Protein AF-A0A2V8F6Q3-F1 (afdb_monomer)

pLDDT: mean 88.96, std 13.28, range [44.12, 98.0]

Radius of gyration: 15.27 Å; Cα contacts (8 Å, |Δi|>4): 167; chains: 1; bounding box: 36×36×41 Å

Mean predicted aligned error: 6.01 Å

Nearest PDB structures (foldseek):
  8rjf-assembly1_C  TM=9.410E-01  e=3.091E-08  Caulobacter vibrioides NA1000
  2gza-assembly1_C  TM=9.347E-01  e=6.766E-05  Brucella suis 1330
  8rkd-assembly1_B  TM=6.714E-01  e=1.813E-06  Caulobacter vibrioides NA1000
  1nlz-assembly1_E  TM=9.238E-01  e=2.310E-04  Helicobacter pylori 26695
  1nlz-assembly1_C  TM=9.240E-01  e=4.133E-04  Helicobacter pylori 26695

Solvent-accessible surface area (backbone atoms only — not comparable to full-atom values): 6786 Å² total; per-residue (Å²): 86,81,49,77,68,58,85,35,41,67,35,37,60,50,52,53,45,42,66,73,66,42,74,88,49,52,70,40,64,89,53,95,42,53,64,49,34,55,53,48,48,43,52,19,29,56,65,49,67,81,78,74,52,73,66,60,48,44,49,51,45,42,75,44,42,58,68,39,78,26,70,46,77,55,95,93,38,81,41,79,78,46,39,30,32,51,71,43,59,42,82,90,76,76,38,71,44,65,43,64,52,80,46,94,86,67,77,67,80,75,86,80,127

Secondary structure (DSSP, 8-state):
-EES---STHHHHHHHHHHTT-TT-EE----SSHHHHHHHHHHHHHHT-S---HHHHHHHHHHH--EEEEEEEETTEEEEEEEEEEEEEETTTTEEEEEESSPTT--PPP---

Foldseek 3Di:
DEDEEQDACCLQVVLVCLLVDPPPYDYDYDDPDQFRRLVVSLRRNVRVVPPDDSQNSSQSSLNRDFWGFDWDADPNDIDGPFIWGFDGADPVVRTTDIDGPPDPPPDDPDDDD

Structure (mmCIF, N/CA/C/O backbone):
data_AF-A0A2V8F6Q3-F1
#
_entry.id   AF-A0A2V8F6Q3-F1
#
loop_
_atom_site.group_PDB
_atom_site.id
_atom_site.type_symbol
_atom_site.label_atom_id
_atom_site.label_alt_id
_atom_site.label_comp_id
_atom_site.label_asym_id
_atom_site.label_entity_id
_atom_site.label_seq_id
_atom_site.pdbx_PDB_ins_code
_atom_site.Cartn_x
_atom_site.Cartn_y
_atom_site.Cartn_z
_atom_site.occupancy
_atom_site.B_iso_or_equiv
_atom_site.auth_seq_id
_atom_site.auth_comp_id
_atom_site.auth_asym_id
_atom_site.auth_atom_id
_atom_site.pdbx_PDB_model_num
ATOM 1 N N . MET A 1 1 ? 8.911 10.644 6.803 1.00 62.06 1 MET A N 1
ATOM 2 C CA . MET A 1 1 ? 9.579 9.500 7.463 1.00 62.06 1 MET A CA 1
ATOM 3 C C . MET A 1 1 ? 10.052 8.534 6.386 1.00 62.06 1 MET A C 1
ATOM 5 O O . MET A 1 1 ? 9.318 8.336 5.425 1.00 62.06 1 MET A O 1
ATOM 9 N N . LEU A 1 2 ? 11.257 7.973 6.507 1.00 61.66 2 LEU A N 1
ATOM 10 C CA . LEU A 1 2 ? 11.739 6.929 5.599 1.00 61.66 2 LEU A CA 1
ATOM 11 C C . LEU A 1 2 ? 11.869 5.629 6.390 1.00 61.66 2 LEU A C 1
ATOM 13 O O . LEU A 1 2 ? 12.766 5.501 7.218 1.00 61.66 2 LEU A O 1
ATOM 17 N N . VAL A 1 3 ? 10.970 4.681 6.141 1.00 74.81 3 VAL A N 1
ATOM 18 C CA . VAL A 1 3 ? 11.102 3.309 6.644 1.00 74.81 3 VAL A CA 1
ATOM 19 C C . VAL A 1 3 ? 11.613 2.477 5.482 1.00 74.81 3 VAL A C 1
ATOM 21 O O . VAL A 1 3 ? 10.936 2.393 4.462 1.00 74.81 3 V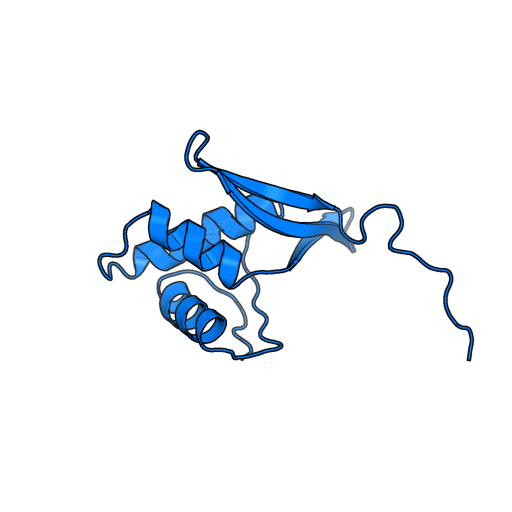AL A O 1
ATOM 24 N N . GLY A 1 4 ? 12.813 1.907 5.607 1.00 80.25 4 GLY A N 1
ATOM 25 C CA . GLY A 1 4 ? 13.485 1.225 4.498 1.00 80.25 4 GLY A CA 1
ATOM 26 C C . GLY A 1 4 ? 12.629 0.123 3.877 1.00 80.25 4 GLY A C 1
ATOM 27 O O . GLY A 1 4 ? 12.297 0.199 2.697 1.00 80.25 4 GLY A O 1
ATOM 28 N N . GLU A 1 5 ? 12.223 -0.861 4.675 1.00 90.81 5 GLU A N 1
ATOM 29 C CA . GLU A 1 5 ? 11.376 -1.968 4.235 1.00 90.81 5 GLU A CA 1
ATOM 30 C C . GLU A 1 5 ? 10.465 -2.424 5.377 1.00 90.81 5 GLU A C 1
ATOM 32 O O . GLU A 1 5 ? 10.931 -2.591 6.503 1.00 90.81 5 GLU A O 1
ATOM 37 N N . VAL A 1 6 ? 9.186 -2.642 5.075 1.00 93.44 6 VAL A N 1
ATOM 38 C CA . VAL A 1 6 ? 8.199 -3.188 6.012 1.00 93.44 6 VAL A CA 1
ATOM 39 C C . VAL A 1 6 ? 8.080 -4.699 5.833 1.00 93.44 6 VAL A C 1
ATOM 41 O O . VAL A 1 6 ? 7.832 -5.207 4.736 1.00 93.44 6 VAL A O 1
ATOM 44 N N . ARG A 1 7 ? 8.222 -5.425 6.938 1.00 93.69 7 ARG A N 1
ATOM 45 C CA . ARG A 1 7 ? 8.233 -6.886 7.038 1.00 93.69 7 ARG A CA 1
ATOM 46 C C . ARG A 1 7 ? 7.255 -7.434 8.080 1.00 93.69 7 ARG A C 1
ATOM 48 O O . ARG A 1 7 ? 6.888 -8.601 7.959 1.00 93.69 7 ARG 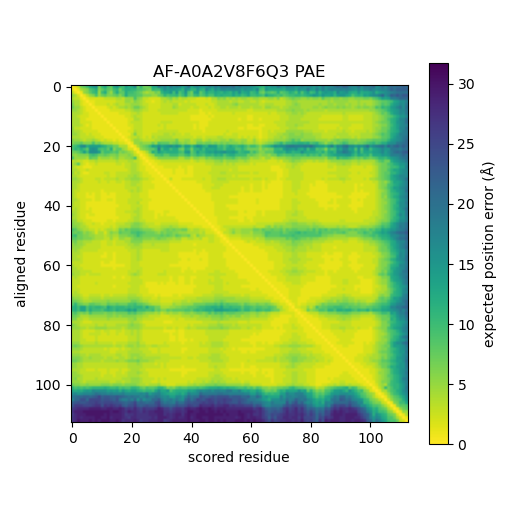A O 1
ATOM 55 N N . GLY A 1 8 ? 6.801 -6.636 9.045 1.00 92.75 8 GLY A N 1
ATOM 56 C CA . GLY A 1 8 ? 5.934 -7.109 10.124 1.00 92.75 8 GLY A CA 1
ATOM 57 C C . GLY A 1 8 ? 5.271 -5.990 10.942 1.00 92.75 8 GLY A C 1
ATOM 58 O O . GLY A 1 8 ? 4.730 -5.051 10.352 1.00 92.75 8 GLY A O 1
ATOM 59 N N . PRO A 1 9 ? 5.236 -6.097 12.283 1.00 93.31 9 PRO A N 1
ATOM 60 C CA . PRO A 1 9 ? 4.395 -5.263 13.143 1.00 93.31 9 PRO A CA 1
ATOM 61 C C . PRO A 1 9 ? 4.761 -3.771 13.137 1.00 93.31 9 PRO A C 1
ATOM 63 O O . PRO A 1 9 ? 3.902 -2.940 13.424 1.00 93.31 9 PRO A O 1
ATOM 66 N N . GLU A 1 10 ? 5.979 -3.402 12.727 1.00 92.31 10 GLU A N 1
ATOM 67 C CA . GLU A 1 10 ? 6.402 -2.007 12.523 1.00 92.31 10 GLU A CA 1
ATOM 68 C C . GLU A 1 10 ? 5.545 -1.262 11.482 1.00 92.31 10 GLU A C 1
ATOM 70 O O . GLU A 1 10 ? 5.524 -0.031 11.435 1.00 92.31 10 GLU A O 1
ATOM 75 N N . ALA A 1 11 ? 4.788 -2.001 10.665 1.00 94.00 11 ALA A N 1
ATOM 76 C CA . ALA A 1 11 ? 3.790 -1.447 9.764 1.00 94.00 11 ALA A CA 1
ATOM 77 C C . ALA A 1 11 ? 2.705 -0.641 10.489 1.00 94.00 11 ALA A C 1
ATOM 79 O O . ALA A 1 11 ? 2.170 0.298 9.903 1.00 94.00 11 ALA A O 1
ATOM 80 N N . PHE A 1 12 ? 2.362 -0.999 11.733 1.00 94.06 12 PHE A N 1
ATOM 81 C CA . PHE A 1 12 ? 1.396 -0.240 12.524 1.00 94.06 12 PHE A CA 1
ATOM 82 C C . PHE A 1 12 ? 1.927 1.162 12.825 1.00 94.06 12 PHE A C 1
ATOM 84 O O . PHE A 1 12 ? 1.256 2.140 12.506 1.00 94.06 12 PHE A O 1
ATOM 91 N N . ASP A 1 13 ? 3.153 1.271 13.339 1.00 90.81 13 ASP A N 1
ATOM 92 C CA . ASP A 1 13 ? 3.774 2.566 13.634 1.00 90.81 13 ASP A CA 1
ATOM 93 C C . ASP A 1 13 ? 3.938 3.409 12.366 1.00 90.81 13 ASP A C 1
ATOM 95 O O . ASP A 1 13 ? 3.658 4.610 12.372 1.00 90.81 13 ASP A O 1
ATOM 99 N N . LEU A 1 14 ? 4.307 2.773 11.246 1.00 91.94 14 LEU A N 1
ATOM 100 C CA . LEU A 1 14 ? 4.323 3.431 9.943 1.00 91.94 14 LEU A CA 1
ATOM 101 C C . LEU A 1 14 ? 2.930 3.953 9.559 1.00 91.94 14 LEU A C 1
ATOM 103 O O . LEU A 1 14 ? 2.808 5.109 9.162 1.00 91.94 14 LEU A O 1
ATOM 107 N N . LEU A 1 15 ? 1.883 3.130 9.655 1.00 92.69 15 LEU A N 1
ATOM 108 C CA . LEU A 1 15 ? 0.520 3.531 9.298 1.00 92.69 15 LEU A CA 1
ATOM 109 C C . LEU A 1 15 ? 0.027 4.687 10.177 1.00 92.69 15 LEU A C 1
ATOM 111 O O . LEU A 1 15 ? -0.605 5.616 9.673 1.00 92.69 15 LEU A O 1
ATOM 115 N N . GLN A 1 16 ? 0.346 4.660 11.470 1.00 90.69 16 GLN A N 1
ATOM 116 C CA . GLN A 1 16 ? 0.035 5.747 12.395 1.00 90.69 16 GLN A 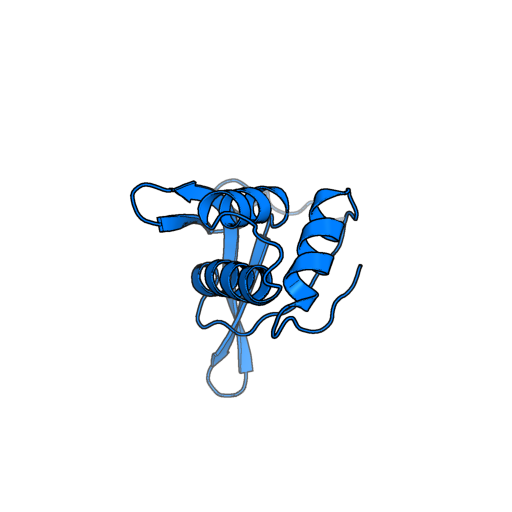CA 1
ATOM 117 C C . GLN A 1 16 ? 0.759 7.032 11.989 1.00 90.69 16 GLN A C 1
ATOM 119 O O . GLN A 1 16 ? 0.130 8.082 11.881 1.00 90.69 16 GLN A O 1
ATOM 124 N N . ALA A 1 17 ? 2.054 6.944 11.683 1.00 88.75 17 ALA A N 1
ATOM 125 C CA . ALA A 1 17 ? 2.842 8.081 11.224 1.00 88.75 17 ALA A CA 1
ATOM 126 C C . ALA A 1 17 ? 2.321 8.669 9.900 1.00 88.75 17 ALA A C 1
ATOM 128 O O . ALA A 1 17 ? 2.285 9.887 9.718 1.00 88.75 17 ALA A O 1
ATOM 129 N N . LEU A 1 18 ? 1.900 7.821 8.962 1.00 89.12 18 LEU A N 1
ATOM 130 C CA . LEU A 1 18 ? 1.343 8.275 7.689 1.00 89.12 18 LEU A CA 1
ATOM 131 C C . LEU A 1 18 ? 0.016 9.023 7.879 1.00 89.12 18 LEU A C 1
ATOM 133 O O . LEU A 1 18 ? -0.201 10.046 7.233 1.00 89.12 18 LEU A O 1
ATOM 137 N N . ASN A 1 19 ? -0.838 8.559 8.794 1.00 85.75 19 ASN A N 1
ATOM 138 C CA . ASN A 1 19 ? -2.142 9.171 9.058 1.00 85.75 19 ASN A CA 1
ATOM 139 C C . ASN A 1 19 ? -2.081 10.468 9.889 1.00 85.75 19 ASN A C 1
ATOM 141 O O . ASN A 1 19 ? -3.040 11.235 9.871 1.00 85.75 19 ASN A O 1
ATOM 145 N N . THR A 1 20 ? -0.980 10.763 10.592 1.00 81.75 20 THR A N 1
ATOM 146 C CA . THR A 1 20 ? -0.830 11.989 11.410 1.00 81.75 20 THR A CA 1
ATOM 147 C C . THR A 1 20 ? -0.121 13.143 10.691 1.00 81.75 20 THR A C 1
ATOM 149 O O . THR A 1 20 ? 0.251 14.133 11.320 1.00 81.75 20 THR A O 1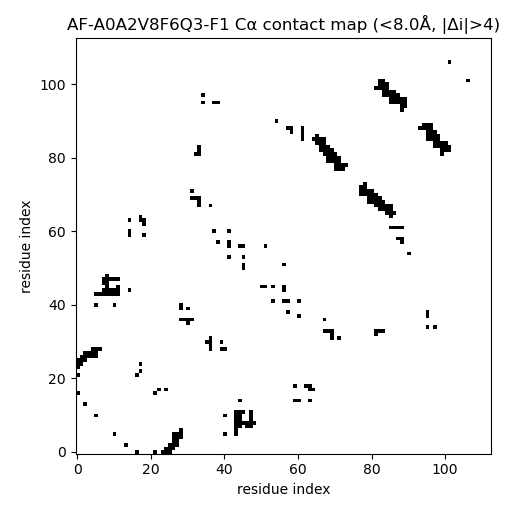
ATOM 152 N N . GLY A 1 21 ? 0.024 13.066 9.363 1.00 67.00 21 GLY A N 1
ATOM 153 C CA . GLY A 1 21 ? 0.456 14.203 8.544 1.00 67.00 21 GLY A CA 1
ATOM 154 C C . GLY A 1 21 ? 1.954 14.269 8.247 1.00 67.00 21 GLY A C 1
ATOM 155 O O . GLY A 1 21 ? 2.457 15.332 7.879 1.00 67.00 21 GLY A O 1
ATOM 156 N N . HIS A 1 22 ? 2.686 13.153 8.335 1.00 74.44 22 HIS A N 1
ATOM 157 C CA . HIS A 1 22 ? 4.064 13.081 7.839 1.00 74.44 22 HIS A CA 1
ATOM 158 C C . HIS A 1 22 ? 4.112 13.037 6.300 1.00 74.44 22 HIS A C 1
ATOM 160 O O . HIS A 1 22 ? 4.405 11.999 5.694 1.00 74.44 22 HIS A O 1
ATOM 166 N N . LEU A 1 23 ? 3.844 14.187 5.672 1.00 67.00 23 LEU A N 1
ATOM 167 C CA . LEU A 1 23 ? 3.921 14.391 4.223 1.00 67.00 23 LEU A CA 1
ATOM 168 C C . LEU A 1 23 ? 5.290 13.959 3.669 1.00 67.00 23 LEU A C 1
ATOM 170 O O . LEU A 1 23 ? 6.330 14.175 4.291 1.00 67.00 23 LEU A O 1
ATOM 174 N N . GLY A 1 24 ? 5.283 13.329 2.490 1.00 72.44 24 GLY A N 1
ATOM 175 C CA . GLY A 1 24 ? 6.501 12.869 1.809 1.00 72.44 24 GLY A CA 1
ATOM 176 C C . GLY A 1 24 ? 7.125 11.594 2.388 1.00 72.44 24 GLY A C 1
ATOM 177 O O . GLY A 1 24 ? 8.290 11.307 2.126 1.00 72.44 24 GLY A O 1
ATOM 178 N N . SER A 1 25 ? 6.382 10.832 3.193 1.00 83.88 25 SER A N 1
ATOM 179 C CA . SER A 1 25 ? 6.854 9.540 3.690 1.00 83.88 25 SER A CA 1
ATOM 180 C C . SER A 1 25 ? 6.820 8.467 2.603 1.00 83.88 25 SER A C 1
ATOM 182 O O . SER A 1 25 ? 5.908 8.424 1.780 1.00 83.88 25 SER A O 1
ATOM 184 N N . LEU A 1 26 ? 7.820 7.589 2.623 1.00 90.31 26 LEU A N 1
ATOM 185 C CA . LEU A 1 26 ? 7.961 6.485 1.680 1.00 90.31 26 LEU A CA 1
ATOM 186 C C . LEU A 1 26 ? 8.458 5.244 2.415 1.00 90.31 26 LEU A C 1
ATOM 188 O O . LEU A 1 26 ? 9.225 5.330 3.379 1.00 90.31 26 LEU A O 1
ATOM 192 N N . THR A 1 27 ? 8.022 4.089 1.930 1.00 92.88 27 THR A N 1
ATOM 193 C CA . THR A 1 27 ? 8.554 2.800 2.344 1.00 92.88 27 THR A CA 1
ATOM 194 C C . THR A 1 27 ? 8.615 1.830 1.171 1.00 92.88 27 THR A C 1
ATOM 196 O O . THR A 1 27 ? 8.092 2.118 0.093 1.00 92.88 27 THR A O 1
ATOM 199 N N . THR A 1 28 ? 9.238 0.676 1.386 1.00 95.19 28 THR A N 1
ATOM 200 C CA . THR A 1 28 ? 9.205 -0.444 0.448 1.00 95.19 28 THR A CA 1
ATOM 201 C C . THR A 1 28 ? 8.592 -1.673 1.109 1.00 95.19 28 THR A C 1
ATOM 203 O O . THR A 1 28 ? 8.660 -1.854 2.324 1.00 95.19 28 THR A O 1
ATOM 206 N N . ILE A 1 29 ? 7.951 -2.514 0.303 1.00 96.50 29 ILE A N 1
ATOM 207 C CA . ILE A 1 29 ? 7.376 -3.779 0.748 1.00 96.50 29 ILE A CA 1
ATOM 208 C C . ILE A 1 29 ? 7.443 -4.785 -0.401 1.00 96.50 29 ILE A C 1
ATOM 210 O O . ILE A 1 29 ? 7.252 -4.428 -1.564 1.00 96.50 29 ILE A O 1
ATOM 214 N N . HIS A 1 30 ? 7.724 -6.047 -0.088 1.00 95.50 30 HIS A N 1
ATOM 215 C CA . HIS A 1 30 ? 7.757 -7.109 -1.091 1.00 95.50 30 HIS A CA 1
ATOM 216 C C . HIS A 1 30 ? 6.347 -7.526 -1.520 1.00 95.50 30 HIS A C 1
ATOM 218 O O . HIS A 1 30 ? 5.581 -8.033 -0.707 1.00 95.50 30 HIS A O 1
ATOM 224 N N . ALA A 1 31 ? 6.019 -7.382 -2.800 1.00 96.56 31 ALA A N 1
ATOM 225 C CA . ALA A 1 31 ? 4.761 -7.840 -3.387 1.00 96.56 31 ALA A CA 1
ATOM 226 C C . ALA A 1 31 ? 4.953 -8.162 -4.874 1.00 96.56 31 ALA A C 1
ATOM 228 O O . ALA A 1 31 ? 5.956 -7.750 -5.449 1.00 96.56 31 ALA A O 1
ATOM 229 N N . ASN A 1 32 ? 4.008 -8.890 -5.483 1.00 96.00 32 ASN A N 1
ATOM 230 C CA . ASN A 1 32 ? 4.086 -9.247 -6.909 1.00 96.00 32 ASN A CA 1
ATOM 231 C C . ASN A 1 32 ? 3.325 -8.282 -7.831 1.00 96.00 32 ASN A C 1
ATOM 233 O O . ASN A 1 32 ? 3.402 -8.419 -9.048 1.00 96.00 32 ASN A O 1
ATOM 237 N N . ASN A 1 33 ? 2.550 -7.361 -7.260 1.00 96.31 33 ASN A N 1
ATOM 238 C CA . ASN A 1 33 ? 1.903 -6.251 -7.957 1.00 96.31 33 ASN A CA 1
ATOM 239 C C . ASN A 1 33 ? 1.509 -5.169 -6.939 1.00 96.31 33 ASN A C 1
ATOM 241 O O . ASN A 1 33 ? 1.658 -5.357 -5.722 1.00 96.31 33 ASN A O 1
ATOM 245 N N . ALA A 1 34 ? 1.009 -4.034 -7.426 1.00 96.81 34 ALA A N 1
ATOM 246 C CA . ALA A 1 34 ? 0.692 -2.901 -6.567 1.00 96.81 34 ALA A CA 1
ATOM 247 C C . ALA A 1 34 ? -0.450 -3.177 -5.567 1.00 96.81 34 ALA A C 1
ATOM 249 O O . ALA A 1 34 ? -0.391 -2.751 -4.414 1.00 96.81 34 ALA A O 1
ATOM 250 N N . GLU A 1 35 ? -1.474 -3.928 -5.966 1.00 96.31 35 GLU A N 1
ATOM 251 C CA . GLU A 1 35 ? -2.611 -4.252 -5.096 1.00 96.31 35 GLU A CA 1
ATOM 252 C C . GLU A 1 35 ? -2.217 -5.222 -3.966 1.00 96.31 35 GLU A C 1
ATOM 254 O O . GLU A 1 35 ? -2.602 -5.053 -2.803 1.00 96.31 35 GLU A O 1
ATOM 259 N N . GLN A 1 36 ? -1.386 -6.216 -4.286 1.00 97.06 36 GLN A N 1
ATOM 260 C CA . GLN A 1 36 ? -0.822 -7.143 -3.309 1.00 97.06 36 GLN A CA 1
ATOM 261 C C . GLN A 1 36 ? 0.074 -6.426 -2.297 1.00 97.06 36 GLN A C 1
ATOM 263 O O . GLN A 1 36 ? 0.130 -6.855 -1.145 1.00 97.06 36 GLN A O 1
ATOM 268 N N . ALA A 1 37 ? 0.731 -5.326 -2.678 1.00 97.75 37 ALA A N 1
ATOM 269 C CA . ALA A 1 37 ? 1.512 -4.512 -1.748 1.00 97.75 37 ALA A CA 1
ATOM 270 C C . ALA A 1 37 ? 0.633 -3.922 -0.634 1.00 97.75 37 ALA A C 1
ATOM 272 O O . ALA A 1 37 ? 0.989 -4.013 0.540 1.00 97.75 37 ALA A O 1
ATOM 273 N N . LEU A 1 38 ? -0.548 -3.400 -0.982 1.00 97.88 38 LEU A N 1
ATOM 274 C CA . LEU A 1 38 ? -1.517 -2.868 -0.016 1.00 97.88 38 LEU A CA 1
ATOM 275 C C . LEU A 1 38 ? -2.082 -3.969 0.888 1.00 97.88 38 LEU A C 1
ATOM 277 O O . LEU A 1 38 ? -2.163 -3.803 2.105 1.00 97.88 38 LEU A O 1
ATOM 281 N N . THR A 1 39 ? -2.422 -5.122 0.305 1.00 97.50 39 THR A N 1
ATOM 282 C CA . THR A 1 39 ? -2.904 -6.283 1.072 1.00 97.50 39 THR A CA 1
ATOM 283 C C . THR A 1 39 ? -1.843 -6.782 2.048 1.00 97.50 39 THR A C 1
ATOM 285 O O . THR A 1 39 ? -2.143 -7.055 3.210 1.00 97.50 39 THR A O 1
ATOM 288 N N . ARG A 1 40 ? -0.581 -6.847 1.616 1.00 97.12 40 ARG A N 1
ATOM 289 C CA . ARG A 1 40 ? 0.520 -7.242 2.492 1.00 97.12 40 ARG A CA 1
ATOM 290 C C . ARG A 1 40 ? 0.766 -6.218 3.595 1.00 97.12 40 ARG A C 1
ATOM 292 O O . ARG A 1 40 ? 0.976 -6.628 4.730 1.00 97.12 40 ARG A O 1
ATOM 299 N N . LEU A 1 41 ? 0.691 -4.921 3.296 1.00 97.06 41 LEU A N 1
ATOM 300 C CA . LEU A 1 41 ? 0.783 -3.878 4.317 1.00 97.06 41 LEU A CA 1
ATOM 301 C C . LEU A 1 41 ? -0.302 -4.065 5.386 1.00 97.06 41 LEU A C 1
ATOM 303 O O . LEU A 1 41 ? 0.010 -4.029 6.573 1.00 97.06 41 LEU A O 1
ATOM 307 N N . ALA A 1 42 ? -1.546 -4.348 4.983 1.00 96.88 42 ALA A N 1
ATOM 308 C CA . ALA A 1 42 ? -2.633 -4.644 5.916 1.00 96.88 42 ALA A CA 1
ATOM 309 C C . ALA A 1 42 ? -2.320 -5.857 6.803 1.00 96.88 42 ALA A C 1
ATOM 311 O O . ALA A 1 42 ? -2.493 -5.781 8.017 1.00 96.88 42 ALA A O 1
ATOM 312 N N . HIS A 1 43 ? -1.803 -6.947 6.227 1.00 96.19 43 HIS A N 1
ATOM 313 C CA . HIS A 1 43 ? -1.373 -8.107 7.010 1.00 96.19 43 HIS A CA 1
ATOM 314 C C . HIS A 1 43 ? -0.278 -7.742 8.015 1.00 96.19 43 HIS A C 1
ATOM 316 O O . HIS A 1 43 ? -0.399 -8.089 9.185 1.00 96.19 43 HIS A O 1
ATOM 322 N N . CYS A 1 44 ? 0.752 -7.006 7.590 1.00 96.44 44 CYS A N 1
ATOM 323 C CA . CYS A 1 44 ? 1.826 -6.556 8.472 1.00 96.44 44 CYS A CA 1
ATOM 324 C C . CYS A 1 44 ? 1.281 -5.714 9.641 1.00 96.44 44 CYS A C 1
ATOM 326 O O . CYS A 1 44 ? 1.622 -5.986 10.789 1.00 96.44 44 CYS A O 1
ATOM 328 N N . VAL A 1 45 ? 0.358 -4.779 9.389 1.00 96.06 45 VAL A N 1
ATOM 329 C CA . VAL A 1 45 ? -0.295 -3.995 10.456 1.00 96.06 45 VAL A CA 1
ATOM 330 C C . VAL A 1 45 ? -1.045 -4.903 11.432 1.00 96.06 45 VAL A C 1
ATOM 332 O O . VAL A 1 45 ? -0.924 -4.744 12.644 1.00 96.06 45 VAL A O 1
ATOM 335 N N . LEU A 1 46 ? -1.798 -5.881 10.925 1.00 95.19 46 LEU A N 1
ATOM 336 C CA . LEU A 1 46 ? -2.569 -6.804 11.760 1.00 95.19 46 LEU A CA 1
ATOM 337 C C . LEU A 1 46 ? -1.672 -7.711 12.615 1.00 95.19 46 LEU A C 1
ATOM 339 O O . LEU A 1 46 ? -2.067 -8.072 13.722 1.00 95.19 46 LEU A O 1
ATOM 343 N N . THR A 1 47 ? -0.444 -8.015 12.171 1.00 94.38 47 THR A N 1
ATOM 344 C CA . THR A 1 47 ? 0.519 -8.775 12.992 1.00 94.38 47 THR A CA 1
ATOM 345 C C . THR A 1 47 ? 0.970 -8.044 14.257 1.00 94.38 47 THR A C 1
ATOM 347 O O . THR A 1 47 ? 1.407 -8.701 15.198 1.00 94.38 47 THR A O 1
ATOM 350 N N . ALA A 1 48 ? 0.808 -6.716 14.338 1.00 92.38 48 ALA A N 1
ATOM 351 C CA . ALA A 1 48 ? 1.061 -5.959 15.567 1.00 92.38 48 ALA A CA 1
ATOM 352 C C . ALA A 1 48 ? 0.076 -6.307 16.700 1.00 92.38 48 ALA A C 1
ATOM 354 O O . ALA A 1 48 ? 0.323 -5.963 17.852 1.00 92.38 48 ALA A O 1
ATOM 355 N N . ASN A 1 49 ? -1.033 -6.995 16.387 1.00 89.94 49 ASN A N 1
ATOM 356 C CA . ASN A 1 49 ? -2.020 -7.504 17.343 1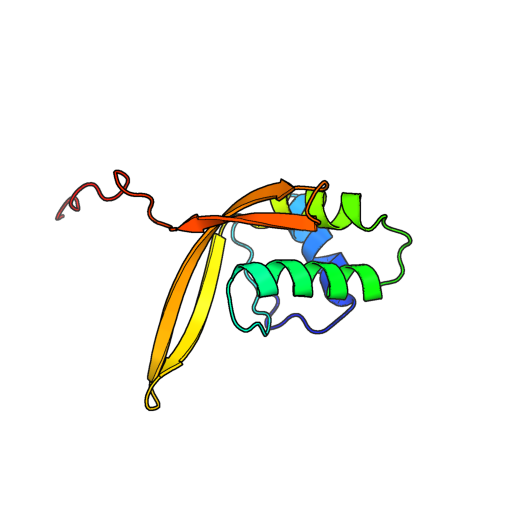.00 89.94 49 ASN A CA 1
ATOM 357 C C . ASN A 1 49 ? -2.582 -6.431 18.301 1.00 89.94 49 ASN A C 1
ATOM 359 O O . ASN A 1 49 ? -2.922 -6.702 19.449 1.00 89.94 49 ASN A O 1
ATOM 363 N N . VAL A 1 50 ? -2.715 -5.201 17.804 1.00 90.31 50 VAL A N 1
ATOM 364 C CA . VAL A 1 50 ? -3.223 -4.029 18.542 1.00 90.31 50 VAL A CA 1
ATOM 365 C C . VAL A 1 50 ? -4.758 -3.955 18.603 1.00 90.31 50 VAL A C 1
ATOM 367 O O . VAL A 1 50 ? -5.319 -2.942 19.005 1.00 90.31 50 VAL A O 1
ATOM 370 N N . GLY A 1 51 ? -5.460 -5.010 18.173 1.00 90.00 51 GLY A N 1
ATOM 371 C CA . GLY A 1 51 ? -6.926 -5.084 18.218 1.00 90.00 51 GLY A CA 1
ATOM 372 C C . GLY A 1 51 ? -7.660 -4.254 17.158 1.00 90.00 51 GLY A C 1
ATOM 373 O O . GLY A 1 51 ? -8.854 -3.999 17.306 1.00 90.00 51 GLY A O 1
ATOM 374 N N . LEU A 1 52 ? -6.981 -3.831 16.085 1.00 90.12 52 LEU A N 1
ATOM 375 C CA . LEU A 1 52 ? -7.630 -3.124 14.980 1.00 90.12 52 LEU A CA 1
ATOM 376 C C . LEU A 1 52 ? -8.508 -4.074 14.143 1.00 90.12 52 LEU A C 1
ATOM 378 O O . LEU A 1 52 ? -8.022 -5.118 13.698 1.00 90.12 52 LEU A O 1
ATOM 382 N N . PRO A 1 53 ? -9.775 -3.716 13.860 1.00 94.62 53 PRO A N 1
ATOM 383 C CA . PRO A 1 53 ? -10.608 -4.486 12.945 1.00 94.62 53 PRO A CA 1
ATOM 384 C C . PRO A 1 53 ? -10.028 -4.500 11.524 1.00 94.62 53 PRO A C 1
ATOM 386 O O . PRO A 1 53 ? -9.639 -3.455 11.003 1.00 94.62 53 PRO A O 1
ATOM 389 N N . HIS A 1 54 ? -10.076 -5.659 10.855 1.00 93.38 54 HIS A N 1
ATOM 390 C CA . HIS A 1 54 ? -9.578 -5.856 9.482 1.00 93.38 54 HIS A CA 1
ATOM 391 C C . HIS A 1 54 ? -10.040 -4.760 8.506 1.00 93.38 54 HIS A C 1
ATOM 393 O O . HIS A 1 54 ? -9.243 -4.182 7.766 1.00 93.38 54 HIS A O 1
ATOM 399 N N . ARG A 1 55 ? -11.337 -4.432 8.548 1.00 95.75 55 ARG A N 1
ATOM 400 C CA . ARG A 1 55 ? -11.938 -3.384 7.717 1.00 95.75 55 ARG A CA 1
ATOM 401 C C . ARG A 1 55 ? -11.323 -2.009 7.992 1.00 95.75 55 ARG A C 1
ATOM 403 O O . ARG A 1 55 ? -10.902 -1.340 7.054 1.00 95.75 55 ARG A O 1
ATOM 410 N N . SER A 1 56 ? -11.245 -1.616 9.261 1.00 95.12 56 SER A N 1
ATOM 411 C CA . SER A 1 56 ? -10.719 -0.311 9.669 1.00 95.12 56 SER A CA 1
ATOM 412 C C . SER A 1 56 ? -9.246 -0.150 9.294 1.00 95.12 56 SER A C 1
ATOM 414 O O . SER A 1 56 ? -8.846 0.926 8.864 1.00 95.12 56 SER A O 1
ATOM 416 N N . THR A 1 57 ? -8.446 -1.219 9.373 1.00 96.25 57 THR A N 1
ATOM 417 C CA . THR A 1 57 ? -7.050 -1.211 8.911 1.00 96.25 57 THR A CA 1
ATOM 418 C C . THR A 1 57 ? -6.943 -0.906 7.417 1.00 96.25 57 THR A C 1
ATOM 420 O O . THR A 1 57 ? -6.131 -0.074 7.015 1.00 96.25 57 THR A O 1
ATOM 423 N N . ARG A 1 58 ? -7.762 -1.549 6.577 1.00 97.56 58 ARG A N 1
ATOM 424 C CA . ARG A 1 58 ? -7.722 -1.347 5.118 1.00 97.56 58 ARG A CA 1
ATOM 425 C C . ARG A 1 58 ? -8.240 0.034 4.725 1.00 97.56 58 ARG A C 1
ATOM 427 O O . ARG A 1 58 ? -7.635 0.686 3.880 1.00 97.56 58 ARG A O 1
ATOM 434 N N . GLU A 1 59 ? -9.285 0.521 5.390 1.00 96.12 59 GLU A N 1
ATOM 435 C CA . GLU A 1 59 ? -9.756 1.903 5.236 1.00 96.12 59 GLU A CA 1
ATOM 436 C C . GLU A 1 59 ? -8.657 2.907 5.628 1.00 96.12 59 GLU A C 1
ATOM 438 O O . GLU A 1 59 ? -8.338 3.800 4.844 1.00 96.12 59 GLU A O 1
ATOM 443 N N . ALA A 1 60 ? -7.984 2.711 6.765 1.00 95.25 60 ALA A N 1
ATOM 444 C CA . ALA A 1 60 ? -6.871 3.562 7.190 1.00 95.25 60 ALA A CA 1
ATOM 445 C C . ALA A 1 60 ? -5.697 3.553 6.194 1.00 95.25 60 ALA A C 1
ATOM 447 O O . ALA A 1 60 ? -5.084 4.590 5.951 1.00 95.25 60 ALA A O 1
ATOM 448 N N . ILE A 1 61 ? -5.400 2.412 5.563 1.00 96.44 61 ILE A N 1
ATOM 449 C CA . ILE A 1 61 ? -4.376 2.328 4.510 1.00 96.44 61 ILE A CA 1
ATOM 450 C C . ILE A 1 61 ? -4.747 3.192 3.300 1.00 96.44 61 ILE A C 1
ATOM 452 O O . ILE A 1 61 ? -3.868 3.837 2.736 1.00 96.44 61 ILE A O 1
ATOM 456 N N . THR A 1 62 ? -6.025 3.256 2.916 1.00 96.00 62 THR A N 1
ATOM 457 C CA . THR A 1 62 ? -6.457 4.091 1.776 1.00 96.00 62 THR A CA 1
ATOM 458 C C . THR A 1 62 ? -6.355 5.589 2.043 1.00 96.00 62 THR A C 1
ATOM 460 O O . THR A 1 62 ? -6.216 6.357 1.098 1.00 96.00 62 THR A O 1
ATOM 463 N N . LEU A 1 63 ? -6.389 6.002 3.314 1.00 92.81 63 LEU A N 1
ATOM 464 C CA . LEU A 1 63 ? -6.167 7.392 3.723 1.00 92.81 63 LEU A CA 1
ATOM 465 C C . LEU A 1 63 ? -4.673 7.746 3.760 1.00 92.81 63 LEU A C 1
ATOM 467 O O . LEU A 1 63 ? -4.295 8.880 3.484 1.00 92.81 63 LEU A O 1
ATOM 471 N N . ALA A 1 64 ? -3.826 6.767 4.081 1.00 93.19 64 ALA A N 1
ATOM 472 C CA . ALA A 1 64 ? -2.386 6.941 4.236 1.00 93.19 64 ALA A CA 1
ATOM 473 C C . ALA A 1 64 ? -1.596 6.818 2.919 1.00 93.19 64 ALA A C 1
ATOM 475 O O . ALA A 1 64 ? -0.623 7.544 2.696 1.00 93.19 64 ALA A O 1
ATOM 476 N N . ILE A 1 65 ? -1.971 5.871 2.053 1.00 94.56 65 ILE A N 1
ATOM 477 C CA . ILE A 1 65 ? -1.216 5.510 0.850 1.00 94.56 65 ILE A CA 1
ATOM 478 C C . ILE A 1 65 ? -1.900 6.078 -0.387 1.00 94.56 65 ILE A C 1
ATOM 480 O O . ILE A 1 65 ? -3.009 5.690 -0.729 1.00 94.56 65 ILE A O 1
ATOM 484 N N . HIS A 1 66 ? -1.197 6.957 -1.100 1.00 93.56 66 HIS A N 1
ATOM 485 C CA . HIS A 1 66 ? -1.734 7.646 -2.277 1.00 93.56 66 HIS A CA 1
ATOM 486 C C . HIS A 1 66 ? -1.294 7.009 -3.598 1.00 93.56 66 HIS A C 1
ATOM 488 O O . HIS A 1 66 ? -2.071 6.947 -4.551 1.00 93.56 66 HIS A O 1
ATOM 494 N N . LEU A 1 67 ? -0.042 6.556 -3.660 1.00 95.44 67 LEU A N 1
ATOM 495 C CA . LEU A 1 67 ? 0.585 5.980 -4.844 1.00 95.44 67 LEU A CA 1
ATOM 496 C C . LEU A 1 67 ? 1.346 4.716 -4.460 1.00 95.44 67 LEU A C 1
ATOM 498 O O . LEU A 1 67 ? 1.991 4.666 -3.413 1.00 95.44 67 LEU A O 1
ATOM 502 N N . VAL A 1 68 ? 1.311 3.729 -5.348 1.00 97.31 68 VAL A N 1
ATOM 503 C CA . VAL A 1 68 ? 2.133 2.524 -5.268 1.00 97.31 68 VAL A CA 1
ATOM 504 C C . VAL A 1 68 ? 2.892 2.383 -6.580 1.00 97.31 68 VAL A C 1
ATOM 506 O O . VAL A 1 68 ? 2.297 2.389 -7.657 1.00 97.31 68 VAL A O 1
ATOM 509 N N . VAL A 1 69 ? 4.213 2.264 -6.480 1.00 97.50 69 VAL A N 1
ATOM 510 C CA . VAL A 1 69 ? 5.103 1.985 -7.610 1.00 97.50 69 VAL A CA 1
ATOM 511 C C . VAL A 1 69 ? 5.580 0.551 -7.463 1.00 97.50 69 VAL A C 1
ATOM 513 O O . VAL A 1 69 ? 6.282 0.225 -6.505 1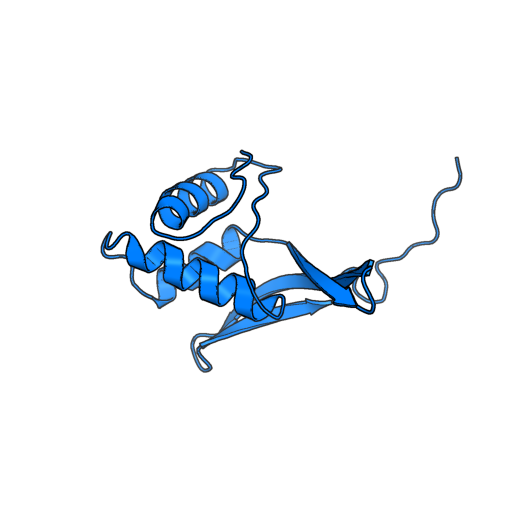.00 97.50 69 VAL A O 1
ATOM 516 N N . HIS A 1 70 ? 5.203 -0.306 -8.402 1.00 97.75 70 HIS A N 1
ATOM 517 C CA . HIS A 1 70 ? 5.658 -1.685 -8.425 1.00 97.75 70 HIS A CA 1
ATOM 518 C C . HIS A 1 70 ? 6.881 -1.833 -9.332 1.00 97.75 70 HIS A C 1
ATOM 520 O O . HIS A 1 70 ? 6.885 -1.415 -10.493 1.00 97.75 70 HIS A O 1
ATOM 526 N N . LEU A 1 71 ? 7.922 -2.462 -8.788 1.00 96.62 71 LEU A N 1
ATOM 527 C CA . LEU A 1 71 ? 9.173 -2.749 -9.477 1.00 96.62 71 LEU A CA 1
ATOM 528 C C . LEU A 1 71 ? 9.305 -4.257 -9.674 1.00 96.62 71 LEU A C 1
ATOM 530 O O . LEU A 1 71 ? 9.266 -5.009 -8.704 1.00 96.62 71 LEU A O 1
ATOM 534 N N . ALA A 1 72 ? 9.560 -4.690 -10.906 1.00 94.81 72 ALA A N 1
ATOM 535 C CA . ALA A 1 72 ? 9.891 -6.078 -11.211 1.00 94.81 72 ALA A CA 1
ATOM 536 C C . ALA A 1 72 ? 11.285 -6.186 -11.832 1.00 94.81 72 ALA A C 1
ATOM 538 O O . ALA A 1 72 ? 11.881 -5.197 -12.272 1.00 94.81 72 ALA A O 1
ATOM 539 N N . ARG A 1 73 ? 11.816 -7.410 -11.865 1.00 93.50 73 ARG A N 1
ATOM 540 C CA . ARG A 1 73 ? 13.031 -7.723 -12.615 1.00 93.50 73 ARG A CA 1
ATOM 541 C C . ARG A 1 73 ? 12.652 -8.417 -13.917 1.00 93.50 73 ARG A C 1
ATOM 543 O O . ARG A 1 73 ? 12.108 -9.512 -13.874 1.00 93.50 73 ARG A O 1
ATOM 550 N N . LEU A 1 74 ? 12.981 -7.786 -15.038 1.00 93.00 74 LEU A N 1
ATOM 551 C CA . LEU A 1 74 ? 12.829 -8.331 -16.384 1.00 93.00 74 LEU A CA 1
ATOM 552 C C . LEU A 1 74 ? 14.218 -8.408 -17.017 1.00 93.00 74 LEU A C 1
ATOM 554 O O . LEU A 1 74 ? 14.916 -7.396 -17.064 1.00 93.00 74 LEU A O 1
ATOM 558 N N . ASP A 1 75 ? 14.649 -9.605 -17.417 1.00 89.19 75 ASP A N 1
ATOM 559 C CA . ASP A 1 75 ? 15.932 -9.855 -18.096 1.00 89.19 75 ASP A CA 1
ATOM 560 C C . ASP A 1 75 ? 17.125 -9.103 -17.468 1.00 89.19 75 ASP A C 1
ATOM 562 O O . ASP A 1 75 ? 17.833 -8.324 -18.103 1.00 89.19 75 ASP A O 1
ATOM 566 N N . ALA A 1 76 ? 17.312 -9.308 -16.159 1.00 93.19 76 ALA A N 1
ATOM 567 C CA . ALA A 1 76 ? 18.333 -8.683 -15.305 1.00 93.19 76 ALA A CA 1
ATOM 568 C C . ALA A 1 76 ? 18.204 -7.164 -15.049 1.00 93.19 76 ALA A C 1
ATOM 570 O O . ALA A 1 76 ? 18.965 -6.625 -14.240 1.00 93.19 76 ALA A O 1
ATOM 571 N N . ARG A 1 77 ? 17.215 -6.475 -15.626 1.00 94.06 77 ARG A N 1
ATOM 572 C CA . ARG A 1 77 ? 16.941 -5.052 -15.373 1.00 94.06 77 ARG A CA 1
ATOM 573 C C . ARG A 1 77 ? 15.790 -4.879 -14.390 1.00 94.06 77 ARG A C 1
ATOM 575 O O . ARG A 1 77 ? 14.814 -5.622 -14.420 1.00 94.06 77 ARG A O 1
ATOM 582 N N . ARG A 1 78 ? 15.900 -3.887 -13.501 1.00 95.31 78 ARG A N 1
ATOM 583 C CA . ARG A 1 78 ? 14.759 -3.428 -12.697 1.00 95.31 78 ARG A CA 1
ATOM 584 C C . ARG A 1 78 ? 13.936 -2.470 -13.542 1.00 95.31 78 ARG A C 1
ATOM 586 O O . ARG A 1 78 ? 14.485 -1.505 -14.066 1.00 95.31 78 ARG A O 1
ATOM 593 N N . VAL A 1 79 ? 12.647 -2.742 -13.648 1.00 96.12 79 VAL A N 1
ATOM 594 C CA . VAL A 1 79 ? 11.697 -1.931 -14.404 1.00 96.12 79 VAL A CA 1
ATOM 595 C C . VAL A 1 79 ? 10.500 -1.609 -13.522 1.00 96.12 79 VAL A C 1
ATOM 597 O O . VAL A 1 79 ? 10.098 -2.424 -12.690 1.00 96.12 79 VAL A O 1
ATOM 600 N N . VAL A 1 80 ? 9.942 -0.415 -13.694 1.00 96.62 80 VAL A N 1
ATOM 601 C CA . VAL A 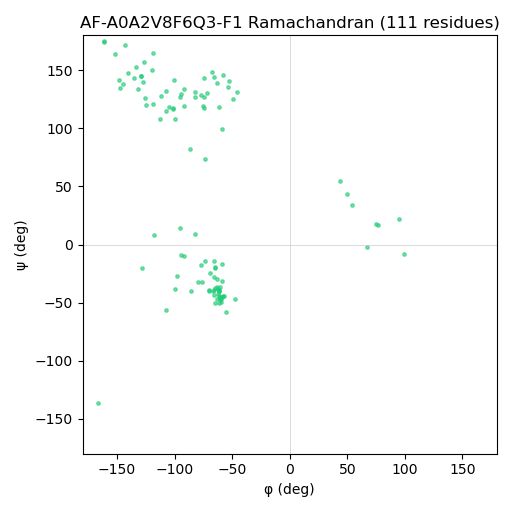1 80 ? 8.621 -0.087 -13.153 1.00 96.62 80 VAL A CA 1
ATOM 602 C C . VAL A 1 80 ? 7.600 -0.800 -14.029 1.00 96.62 80 VAL A C 1
ATOM 604 O O . VAL A 1 80 ? 7.552 -0.533 -15.227 1.00 96.62 80 VAL A O 1
ATOM 607 N N . THR A 1 81 ? 6.828 -1.726 -13.462 1.00 95.62 81 THR A N 1
ATOM 608 C CA . THR A 1 81 ? 5.777 -2.425 -14.224 1.00 95.62 81 THR A CA 1
ATOM 609 C C . THR A 1 81 ? 4.404 -1.820 -14.001 1.00 95.62 81 THR A C 1
ATOM 611 O O . THR A 1 81 ? 3.560 -1.913 -14.882 1.00 95.62 81 THR A O 1
ATOM 614 N N . GLU A 1 82 ? 4.176 -1.194 -12.845 1.00 95.62 82 GLU A N 1
ATOM 615 C CA . GLU A 1 82 ? 2.916 -0.529 -12.525 1.00 95.62 82 GLU A CA 1
ATOM 616 C C . GLU A 1 82 ? 3.192 0.722 -11.692 1.00 95.62 82 GLU A C 1
ATOM 618 O O . GLU A 1 82 ? 3.998 0.704 -10.758 1.00 95.62 82 GLU A O 1
ATOM 623 N N . VAL A 1 83 ? 2.479 1.798 -12.001 1.00 97.38 83 VAL A N 1
ATOM 624 C CA . VAL A 1 83 ? 2.308 2.932 -11.098 1.00 97.38 83 VAL A CA 1
ATOM 625 C C . VAL A 1 83 ? 0.815 3.120 -10.953 1.00 97.38 83 VAL A C 1
ATOM 627 O O . VAL A 1 83 ? 0.122 3.326 -11.950 1.00 97.38 83 VAL A O 1
ATOM 630 N N . VAL A 1 84 ? 0.313 3.005 -9.729 1.00 97.12 84 VAL A N 1
ATOM 631 C CA . VAL A 1 84 ? -1.121 3.110 -9.469 1.00 97.12 84 VAL A CA 1
ATOM 632 C C . VAL A 1 84 ? -1.417 4.103 -8.364 1.00 97.12 84 VAL A C 1
ATOM 634 O O . VAL A 1 84 ? -0.675 4.219 -7.387 1.00 97.12 84 VAL A O 1
ATOM 637 N N . ARG A 1 85 ? -2.541 4.795 -8.510 1.00 96.88 85 ARG A N 1
ATOM 638 C CA . ARG A 1 85 ? -3.158 5.606 -7.469 1.00 96.88 85 ARG A CA 1
ATOM 639 C C . ARG A 1 85 ? -4.161 4.769 -6.694 1.00 96.88 85 ARG A C 1
ATOM 641 O O . ARG A 1 85 ? -4.995 4.084 -7.282 1.00 96.88 85 ARG A O 1
ATOM 648 N N . VAL A 1 86 ? -4.111 4.863 -5.371 1.00 96.75 86 VAL A N 1
ATOM 649 C CA . VAL A 1 86 ? -5.082 4.209 -4.487 1.00 96.75 86 VAL A CA 1
ATOM 650 C C . VAL A 1 86 ? -6.330 5.080 -4.393 1.00 96.75 86 VAL A C 1
ATOM 652 O O . VAL A 1 86 ? -6.230 6.291 -4.192 1.00 96.75 86 VAL A O 1
ATOM 655 N N . ARG A 1 87 ? -7.514 4.484 -4.576 1.00 95.75 87 ARG A N 1
ATOM 656 C CA . ARG A 1 87 ? -8.794 5.209 -4.532 1.00 95.75 87 ARG A CA 1
ATOM 657 C C . ARG A 1 87 ? -9.597 4.905 -3.283 1.00 95.75 87 ARG A C 1
ATOM 659 O O . ARG A 1 87 ? -9.986 5.828 -2.578 1.00 95.75 87 ARG A O 1
ATOM 666 N N . ARG A 1 88 ? -9.886 3.628 -3.039 1.00 95.94 88 ARG A N 1
ATOM 667 C CA . ARG A 1 88 ? -10.654 3.177 -1.872 1.00 95.94 88 ARG A CA 1
ATOM 668 C C . ARG A 1 88 ? -10.445 1.692 -1.621 1.00 95.94 88 ARG A C 1
ATOM 670 O O . ARG A 1 88 ? -9.831 0.999 -2.427 1.00 95.94 88 ARG A O 1
ATOM 677 N N . TYR A 1 89 ? -11.015 1.209 -0.530 1.00 97.94 89 TYR A N 1
ATOM 678 C CA . TYR A 1 89 ? -11.157 -0.205 -0.223 1.00 97.94 89 TYR A CA 1
ATOM 679 C C . TYR A 1 89 ? -12.632 -0.587 -0.385 1.00 97.94 89 TYR A C 1
ATOM 681 O O . TYR A 1 89 ? -13.512 0.134 0.085 1.00 97.94 89 TYR A O 1
ATOM 689 N N . ASP A 1 90 ? -12.897 -1.683 -1.091 1.00 97.00 90 ASP A N 1
ATOM 690 C CA . ASP A 1 90 ? -14.230 -2.243 -1.275 1.00 97.00 90 ASP A CA 1
ATOM 691 C C . ASP A 1 90 ? -14.438 -3.419 -0.305 1.00 97.00 90 ASP A C 1
ATOM 693 O O . ASP A 1 90 ? -13.851 -4.488 -0.505 1.00 97.00 90 ASP A O 1
ATOM 697 N N . PRO A 1 91 ? -15.263 -3.253 0.747 1.00 95.69 91 PRO A N 1
ATOM 698 C CA . PRO A 1 91 ? -15.499 -4.301 1.731 1.00 95.69 91 PRO A CA 1
ATOM 699 C C . PRO A 1 91 ? -16.382 -5.442 1.214 1.00 95.69 91 PRO A C 1
ATOM 701 O O . PRO A 1 91 ? -16.442 -6.475 1.873 1.00 95.69 91 PRO A O 1
ATOM 704 N N . GLN A 1 92 ? -17.075 -5.283 0.081 1.00 96.12 92 GLN A N 1
ATOM 705 C CA . GLN A 1 92 ? -17.931 -6.341 -0.466 1.00 96.12 92 GLN A CA 1
ATOM 706 C C . GLN A 1 92 ? -17.110 -7.440 -1.140 1.00 96.12 92 GLN A C 1
ATOM 708 O O . GLN A 1 92 ? -17.493 -8.606 -1.104 1.00 96.12 92 GLN A O 1
ATOM 713 N N . VAL A 1 93 ? -15.978 -7.065 -1.737 1.00 96.06 93 VAL A N 1
ATOM 714 C CA . VAL A 1 93 ? -15.072 -7.976 -2.458 1.00 96.06 93 VAL A CA 1
ATOM 715 C C . VAL A 1 93 ? -13.678 -8.062 -1.829 1.00 96.06 93 VAL A C 1
ATOM 717 O O . VAL A 1 93 ? -12.776 -8.646 -2.420 1.00 96.06 93 VAL A O 1
ATOM 720 N N . ASP A 1 94 ? -13.498 -7.463 -0.648 1.00 95.62 94 ASP A N 1
ATOM 721 C CA . ASP A 1 94 ? -12.238 -7.379 0.102 1.00 95.62 94 ASP A CA 1
ATOM 722 C C . ASP A 1 94 ? -11.035 -6.899 -0.738 1.00 95.62 94 ASP A C 1
ATOM 724 O O . ASP A 1 94 ? -9.912 -7.406 -0.652 1.00 95.62 94 ASP A O 1
ATOM 728 N N . ARG A 1 95 ? -11.247 -5.864 -1.558 1.00 96.56 95 ARG A N 1
ATOM 729 C CA . ARG A 1 95 ? -10.256 -5.433 -2.551 1.00 96.56 95 ARG A CA 1
ATOM 730 C C . ARG A 1 95 ? -9.916 -3.953 -2.457 1.00 96.56 95 ARG A C 1
ATOM 732 O O . ARG A 1 95 ? -10.795 -3.112 -2.285 1.00 96.56 95 ARG A O 1
ATOM 739 N N . PHE A 1 96 ? -8.639 -3.614 -2.619 1.00 98.00 96 PHE A N 1
ATOM 740 C CA . PHE A 1 96 ? -8.243 -2.229 -2.866 1.00 98.00 96 PHE A CA 1
ATOM 741 C C . PHE A 1 96 ? -8.543 -1.870 -4.317 1.00 98.00 96 PHE A C 1
ATOM 743 O O . PHE A 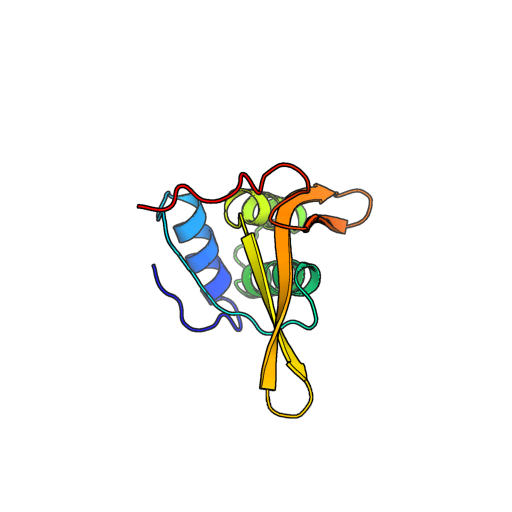1 96 ? -8.129 -2.564 -5.242 1.00 98.00 96 PHE A O 1
ATOM 750 N N . LEU A 1 97 ? -9.247 -0.764 -4.516 1.00 96.44 97 LEU A N 1
ATOM 751 C CA . LEU A 1 97 ? -9.495 -0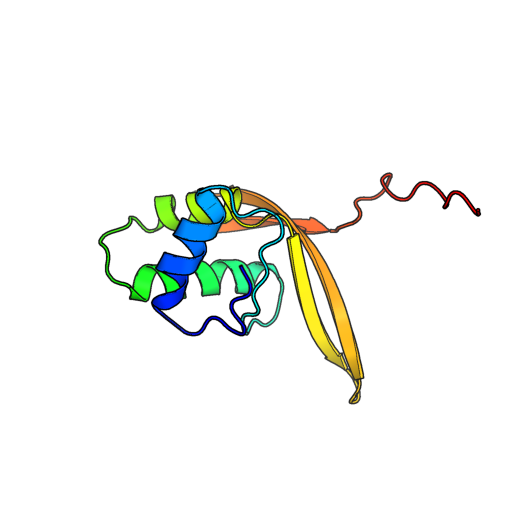.211 -5.833 1.00 96.44 97 LEU A CA 1
ATOM 752 C C . LEU A 1 97 ? -8.402 0.798 -6.152 1.00 96.44 97 LEU A C 1
ATOM 754 O O . LEU A 1 97 ? -8.223 1.801 -5.451 1.00 96.44 97 LEU A O 1
ATOM 758 N N . VAL A 1 98 ? -7.675 0.491 -7.217 1.00 96.44 98 VAL A N 1
ATOM 759 C CA . VAL A 1 98 ? -6.544 1.260 -7.716 1.00 96.44 98 VAL A CA 1
ATOM 760 C C . VAL A 1 98 ? -6.761 1.589 -9.187 1.00 96.44 98 VAL A C 1
ATOM 762 O O . VAL A 1 98 ? -7.498 0.894 -9.884 1.00 96.44 98 VAL A O 1
ATOM 765 N N . GLU A 1 99 ? -6.111 2.641 -9.659 1.00 95.75 99 GLU A N 1
ATOM 766 C CA . GLU A 1 99 ? -6.120 3.032 -11.070 1.00 95.75 99 GLU A CA 1
ATOM 767 C C . GLU A 1 99 ? -4.698 3.344 -11.557 1.00 95.75 99 GLU A C 1
ATOM 769 O O . GLU A 1 99 ? -3.869 3.756 -10.742 1.00 95.75 99 GLU A O 1
ATOM 774 N N . PRO A 1 100 ? -4.395 3.191 -12.857 1.00 95.56 100 PRO A N 1
ATOM 775 C CA . PRO A 1 100 ? -3.107 3.591 -13.418 1.00 95.56 100 PRO A CA 1
ATOM 776 C C . PRO A 1 100 ? -2.794 5.078 -13.199 1.00 95.56 100 PRO A C 1
ATOM 778 O O . PRO A 1 100 ? -3.684 5.928 -13.236 1.00 95.56 100 PRO A O 1
ATOM 781 N N . TRP A 1 101 ? -1.514 5.394 -13.002 1.00 93.81 101 TRP A N 1
ATOM 782 C CA . TRP A 1 101 ? -1.020 6.757 -12.835 1.00 93.81 101 TRP A CA 1
ATOM 783 C C . TRP A 1 101 ? 0.206 7.034 -13.730 1.00 93.81 101 TRP A C 1
ATOM 785 O O . TRP A 1 101 ? 1.146 6.241 -13.707 1.00 93.81 101 TRP A O 1
ATOM 795 N N . PRO A 1 102 ? 0.271 8.169 -14.455 1.00 88.19 102 PRO A N 1
ATOM 796 C CA . PRO A 1 102 ? -0.765 9.196 -14.573 1.00 88.19 102 PRO A CA 1
ATOM 797 C C . PRO A 1 102 ? -2.006 8.651 -15.288 1.00 88.19 102 PRO A C 1
ATOM 799 O O . PRO A 1 102 ? -1.894 7.821 -16.187 1.00 88.19 102 PRO A O 1
ATOM 802 N N . SER A 1 103 ? -3.191 9.100 -14.874 1.00 77.75 103 SER A N 1
ATOM 803 C CA . SER A 1 103 ? -4.419 8.756 -15.590 1.00 77.75 103 SER A CA 1
ATOM 804 C C . SER A 1 103 ? -4.414 9.428 -16.966 1.00 77.75 103 SER A C 1
ATOM 806 O O . SER A 1 103 ? -3.874 10.532 -17.118 1.00 77.75 103 SER A O 1
ATOM 808 N N . GLU A 1 104 ? -5.025 8.789 -17.964 1.00 68.38 104 GLU A N 1
ATOM 809 C CA . GLU A 1 104 ? -5.225 9.389 -19.287 1.00 68.38 104 GLU A CA 1
ATOM 810 C C . GLU A 1 104 ? -5.840 10.795 -19.129 1.00 68.38 104 GLU A C 1
ATOM 812 O O . GLU A 1 104 ? -6.828 10.979 -18.419 1.00 68.38 104 GLU A O 1
ATOM 817 N N . GLY A 1 105 ? -5.186 11.808 -19.709 1.00 63.28 105 GLY A N 1
ATOM 818 C CA . GLY A 1 105 ? -5.567 13.223 -19.578 1.00 63.28 105 GLY A CA 1
ATOM 819 C C . GLY A 1 105 ? -4.787 14.052 -18.546 1.00 63.28 105 GLY A C 1
ATOM 820 O O . GLY A 1 105 ? -4.932 15.270 -18.541 1.00 63.28 105 GLY A O 1
ATOM 821 N N . MET A 1 106 ? -3.928 13.451 -17.709 1.00 58.94 106 MET A N 1
ATOM 822 C CA . MET A 1 106 ? -3.053 14.199 -16.781 1.00 58.94 106 MET A CA 1
ATOM 823 C C . MET A 1 106 ? -1.668 14.540 -17.343 1.00 58.94 106 MET A C 1
ATOM 825 O O . MET A 1 106 ? -0.925 15.309 -16.735 1.00 58.94 106 MET A O 1
ATOM 829 N N . VAL A 1 107 ? -1.309 13.982 -18.498 1.00 58.44 107 VAL A N 1
ATOM 830 C CA . VAL A 1 107 ? -0.058 14.301 -19.191 1.00 58.44 107 VAL A CA 1
ATOM 831 C C . VAL A 1 107 ? -0.306 15.529 -20.070 1.00 58.44 107 VAL A C 1
ATOM 833 O O . VAL A 1 107 ? -0.609 15.401 -21.250 1.00 58.44 107 VAL A O 1
ATOM 836 N N . GLN A 1 108 ? -0.242 16.729 -19.489 1.00 56.06 108 GLN A N 1
ATOM 837 C CA . GLN A 1 108 ? -0.010 17.936 -20.285 1.00 56.06 108 GLN A CA 1
ATOM 838 C C . GLN A 1 108 ? 1.464 17.944 -20.692 1.00 56.06 108 GLN A C 1
ATOM 840 O O . GLN A 1 108 ? 2.342 17.779 -19.842 1.00 56.06 108 GLN A O 1
ATOM 845 N N . GLU A 1 109 ? 1.716 18.076 -21.997 1.00 51.00 109 GLU A N 1
ATOM 846 C CA . GLU A 1 109 ? 3.054 18.232 -22.568 1.00 51.00 109 GLU A CA 1
ATOM 847 C C . GLU A 1 109 ? 3.846 19.269 -21.768 1.00 51.00 109 GLU A C 1
ATOM 849 O O . GLU A 1 109 ? 3.338 20.336 -21.416 1.00 51.00 109 GLU A O 1
ATOM 854 N N . GLY A 1 110 ? 5.075 18.897 -21.415 1.00 44.38 110 GLY A N 1
ATOM 855 C CA . GLY A 1 110 ? 5.910 19.659 -20.505 1.00 44.38 110 GLY A CA 1
ATOM 856 C C . GLY A 1 110 ? 6.067 21.113 -20.938 1.00 44.38 110 GLY A C 1
ATOM 857 O O . GLY A 1 110 ? 6.367 21.408 -22.092 1.00 44.38 110 GLY A O 1
ATOM 858 N N . ALA A 1 111 ? 5.952 22.016 -19.965 1.00 45.31 111 ALA A N 1
ATOM 859 C CA . ALA A 1 111 ? 6.626 23.297 -20.034 1.00 45.31 111 ALA A CA 1
ATOM 860 C C . ALA A 1 111 ? 8.133 23.020 -20.155 1.00 45.31 111 ALA A C 1
ATOM 862 O O . ALA A 1 111 ? 8.802 22.681 -19.178 1.00 45.31 111 ALA A O 1
ATOM 863 N N . THR A 1 112 ? 8.647 23.093 -21.380 1.00 44.12 112 THR A N 1
ATOM 864 C CA . THR A 1 112 ? 10.069 23.302 -21.634 1.00 44.12 112 THR A CA 1
ATOM 865 C C . THR A 1 112 ? 10.437 24.655 -21.023 1.00 44.12 112 THR A C 1
ATOM 867 O O . THR A 1 112 ? 9.849 25.670 -21.394 1.00 44.12 112 THR A O 1
ATOM 870 N N . VAL A 1 113 ? 11.352 24.651 -20.051 1.00 49.22 113 VAL A N 1
ATOM 871 C CA . VAL A 1 113 ? 12.102 25.851 -19.641 1.00 49.22 113 VAL A CA 1
ATOM 872 C C . VAL A 1 113 ? 13.270 26.029 -20.597 1.00 49.22 113 VAL A C 1
ATOM 874 O O . VAL A 1 113 ? 13.892 24.993 -20.930 1.00 49.22 113 VAL A O 1
#

Sequence (113 aa):
MLVGEVRGPEAFDLLQALNTGHLGSLTTIHANNAEQALTRLAHCVLTANVGLPHRSTREAITLAIHLVVHLARLDARRVVTEVVRVRRYDPQVDRFLVEPWPSEGMVQEGATV